Protein AF-J9GAF6-F1 (afdb_monomer_lite)

Organism: NCBI:txid749906

Sequence (124 aa):
MKTTLFTLLCAGCFSLTAFANQSKAATQTDRPAKIWRYRVALADKKNCGYTVKHPEAFLSTASIQRRRRLGLKVDQHDLPLTPSYLQQLREVGMKICYQSKWNNTVVVETADTTQMRKVRRFPS

pLDDT: mean 84.49, std 19.15, range [39.09, 98.31]

Radius of gyration: 36.79 Å; chains: 1; bounding box: 116×30×80 Å

Foldseek 3Di:
DDDDDDDDDDDDDPDPPPPPPPPPPPPPPCDPQDKDKDKAADQFQPQLVDDLVCVVVQDPPVRVVVCVVVVHGRDRLSGAARVVLVVVCVVLVWDWDDQDSNRNITMTMDSDPVSVVVVVPHND

Secondary structure (DSSP, 8-state):
------------------------------PPPP-EEEEEEPS--TTSS--TT-GGGTS-HHHHHHHHHTTPPP-GGGSPPPHHHHHHHHHTTPEEEEEETTTTEEEEEES-GGGHHHHTTS--

Structure (mmCIF, N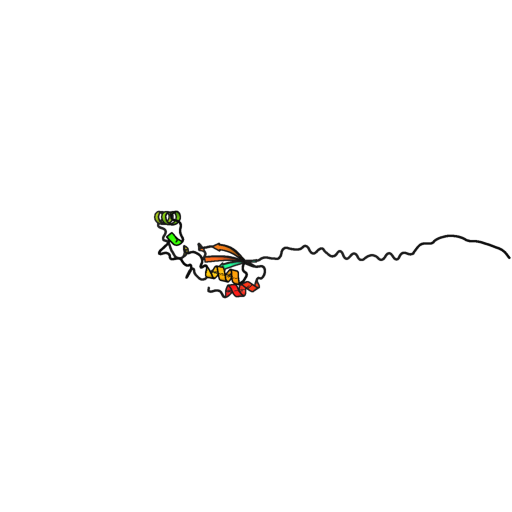/CA/C/O backbone):
data_AF-J9GAF6-F1
#
_entry.id   AF-J9GAF6-F1
#
loop_
_atom_site.group_PDB
_atom_site.id
_atom_site.type_symbol
_atom_site.label_atom_id
_atom_site.label_alt_id
_atom_site.label_comp_id
_atom_site.label_asym_id
_atom_site.label_entity_id
_atom_site.label_seq_id
_atom_site.pdbx_PDB_ins_code
_atom_site.Cartn_x
_atom_site.Cartn_y
_atom_site.Cartn_z
_atom_site.occupancy
_atom_site.B_iso_or_equiv
_atom_site.auth_seq_id
_atom_site.auth_comp_id
_atom_site.auth_asym_id
_atom_site.auth_atom_id
_atom_site.pdbx_PDB_model_num
ATOM 1 N N . MET A 1 1 ? 94.913 11.255 -61.822 1.00 39.09 1 MET A N 1
ATOM 2 C CA . MET A 1 1 ? 95.573 12.312 -61.025 1.00 39.09 1 MET A CA 1
ATOM 3 C C . MET A 1 1 ? 94.505 13.266 -60.520 1.00 39.09 1 MET A C 1
ATOM 5 O O . MET A 1 1 ? 93.809 13.775 -61.380 1.00 39.09 1 MET A O 1
ATOM 9 N N . LYS A 1 2 ? 94.466 13.517 -59.194 1.00 39.31 2 LYS A N 1
ATOM 10 C CA . LYS A 1 2 ? 93.956 14.743 -58.526 1.00 39.31 2 LYS A CA 1
ATOM 11 C C . LYS A 1 2 ? 92.438 15.028 -58.676 1.00 39.31 2 LYS A C 1
ATOM 13 O O . LYS A 1 2 ? 91.928 14.978 -59.776 1.00 39.31 2 LYS A O 1
ATOM 18 N N . THR A 1 3 ? 91.619 15.396 -57.692 1.00 43.97 3 THR A N 1
ATOM 19 C CA . THR A 1 3 ? 91.673 15.614 -56.231 1.00 43.97 3 THR A CA 1
ATOM 20 C C . THR A 1 3 ? 90.250 16.066 -55.839 1.00 43.97 3 THR A C 1
ATOM 22 O O . THR A 1 3 ? 89.632 16.764 -56.634 1.00 43.97 3 THR A O 1
ATOM 25 N N . THR A 1 4 ? 89.775 15.671 -54.649 1.00 49.16 4 THR A N 1
ATOM 26 C CA . THR A 1 4 ? 88.841 16.381 -53.732 1.00 49.16 4 THR A CA 1
ATOM 27 C C . THR A 1 4 ? 87.652 17.187 -54.289 1.00 49.16 4 THR A C 1
ATOM 29 O O . THR A 1 4 ? 87.850 18.164 -54.994 1.00 49.16 4 THR A O 1
ATOM 32 N N . LEU A 1 5 ? 86.445 16.965 -53.747 1.00 47.91 5 LEU A N 1
ATOM 33 C CA . LEU A 1 5 ? 85.932 17.807 -52.649 1.00 47.91 5 LEU A CA 1
ATOM 34 C C . LEU A 1 5 ? 84.670 17.189 -52.020 1.00 47.91 5 LEU A C 1
ATOM 36 O O . LEU A 1 5 ? 83.691 16.898 -52.698 1.00 47.91 5 LEU A O 1
ATOM 40 N N . PHE A 1 6 ? 84.730 16.974 -50.709 1.00 50.44 6 PHE A N 1
ATOM 41 C CA . PHE A 1 6 ? 83.608 16.602 -49.854 1.00 50.44 6 PHE A CA 1
ATOM 42 C C . PHE A 1 6 ? 82.852 17.890 -49.500 1.00 50.44 6 PHE A C 1
ATOM 44 O O . PHE A 1 6 ? 83.466 18.812 -48.961 1.00 50.44 6 PHE A O 1
ATOM 51 N N . THR A 1 7 ? 81.541 17.942 -49.735 1.00 52.53 7 THR A N 1
ATOM 52 C CA . THR A 1 7 ? 80.678 18.977 -49.149 1.00 52.53 7 THR A CA 1
ATOM 53 C C . THR A 1 7 ? 79.476 18.318 -48.484 1.00 52.53 7 THR A C 1
ATOM 55 O O . THR A 1 7 ? 78.632 17.703 -49.129 1.00 52.53 7 THR A O 1
ATOM 58 N N . LEU A 1 8 ? 79.480 18.427 -47.156 1.00 53.34 8 LEU A N 1
ATOM 59 C CA . LEU A 1 8 ? 78.397 18.173 -46.210 1.00 53.34 8 LEU A CA 1
ATOM 60 C C . LEU A 1 8 ? 77.130 18.994 -46.516 1.00 53.34 8 LEU A C 1
ATOM 62 O O . LEU A 1 8 ? 77.267 20.139 -46.933 1.00 53.34 8 LEU A O 1
ATOM 66 N N . LEU A 1 9 ? 75.968 18.424 -46.142 1.00 46.41 9 LEU A N 1
ATOM 67 C CA . LEU A 1 9 ? 74.609 18.972 -45.867 1.00 46.41 9 LEU A CA 1
ATOM 68 C C . LEU A 1 9 ? 73.565 18.246 -46.736 1.00 46.41 9 LEU A C 1
ATOM 70 O O . LEU A 1 9 ?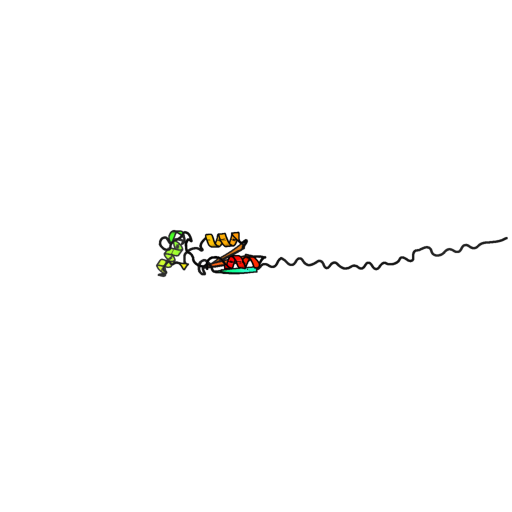 73.724 18.179 -47.942 1.00 46.41 9 LEU A O 1
ATOM 74 N N . CYS A 1 10 ? 72.459 17.677 -46.264 1.00 44.72 10 CYS A N 1
ATOM 75 C CA . CYS A 1 10 ? 71.825 17.616 -44.956 1.00 44.72 10 CYS A CA 1
ATOM 76 C C . CYS A 1 10 ? 71.297 16.187 -44.783 1.00 44.72 10 CYS A C 1
ATOM 78 O O . CYS A 1 10 ? 70.527 15.694 -45.607 1.00 44.72 10 CYS A O 1
ATOM 80 N N . ALA A 1 11 ? 71.693 15.535 -43.694 1.00 49.00 11 ALA A N 1
ATOM 81 C CA . ALA A 1 11 ? 70.941 14.417 -43.157 1.00 49.00 11 ALA A CA 1
ATOM 82 C C . ALA A 1 11 ? 69.626 14.950 -42.579 1.00 49.00 11 ALA A C 1
ATOM 84 O O . ALA A 1 11 ? 69.618 16.003 -41.943 1.00 49.00 11 ALA A O 1
ATOM 85 N N . GLY A 1 12 ? 68.544 14.197 -42.743 1.00 46.19 12 GLY A N 1
ATOM 86 C CA . GLY A 1 12 ? 67.377 14.362 -41.886 1.00 46.19 12 GLY A CA 1
ATOM 87 C C . GLY A 1 12 ? 66.058 14.381 -42.632 1.00 46.19 12 GLY A C 1
ATOM 88 O O . GLY A 1 12 ? 65.482 15.436 -42.846 1.00 46.19 12 GLY A O 1
ATOM 89 N N . CYS A 1 13 ? 65.581 13.182 -42.958 1.00 48.12 13 CYS A N 1
ATOM 90 C CA . CYS A 1 13 ? 64.200 12.781 -42.713 1.00 48.12 13 CYS A CA 1
ATOM 91 C C . CYS A 1 13 ? 63.129 13.780 -43.183 1.00 48.12 13 CYS A C 1
ATOM 93 O O . CYS A 1 13 ? 62.649 14.611 -42.413 1.00 48.12 13 CYS A O 1
ATOM 95 N N . PHE A 1 14 ? 62.662 13.613 -44.423 1.00 47.94 14 PHE A N 1
ATOM 96 C CA . PHE A 1 14 ? 61.308 14.019 -44.800 1.00 47.94 14 PHE A CA 1
ATOM 97 C C . PHE A 1 14 ? 60.331 13.152 -43.988 1.00 47.94 14 PHE A C 1
ATOM 99 O O . PHE A 1 14 ? 59.860 12.106 -44.431 1.00 47.94 14 PHE A O 1
ATOM 106 N N . SER A 1 15 ? 60.121 13.526 -42.729 1.00 50.69 15 SER A N 1
ATOM 107 C CA . SER A 1 15 ? 59.156 12.884 -41.854 1.00 50.69 15 SER A CA 1
ATOM 108 C C . SER A 1 15 ? 57.783 13.154 -42.450 1.00 50.69 15 SER A C 1
ATOM 110 O O . SER A 1 15 ? 57.301 14.285 -42.395 1.00 50.69 15 SER A O 1
ATOM 112 N N . LEU A 1 16 ? 57.164 12.125 -43.037 1.00 51.31 16 LEU A N 1
ATOM 113 C CA . LEU A 1 16 ? 55.721 12.088 -43.237 1.00 51.31 16 LEU A CA 1
ATOM 114 C C . LEU A 1 16 ? 55.088 12.423 -41.884 1.00 51.31 16 LEU A C 1
ATOM 116 O O . LEU A 1 16 ? 55.031 11.580 -40.988 1.00 51.31 16 LEU A O 1
ATOM 120 N N . THR A 1 17 ? 54.626 13.655 -41.708 1.00 55.56 17 THR A N 1
ATOM 121 C CA . THR A 1 17 ? 53.724 13.978 -40.615 1.00 55.56 17 THR A CA 1
ATOM 122 C C . THR A 1 17 ? 52.391 13.346 -40.978 1.00 55.56 17 THR A C 1
ATOM 124 O O . THR A 1 17 ? 51.539 13.929 -41.643 1.00 55.56 17 THR A O 1
ATOM 127 N N . ALA A 1 18 ? 52.229 12.085 -40.579 1.00 56.31 18 ALA A N 1
ATOM 128 C CA . ALA A 1 18 ? 50.921 11.476 -40.481 1.00 56.31 18 ALA A CA 1
ATOM 129 C C . ALA A 1 18 ? 50.089 12.379 -39.563 1.00 56.31 18 ALA A C 1
ATOM 131 O O . ALA A 1 18 ? 50.334 12.448 -38.357 1.00 56.31 18 ALA A O 1
ATOM 132 N N . PHE A 1 19 ? 49.133 13.114 -40.133 1.00 58.09 19 PHE A N 1
ATOM 133 C CA . PHE A 1 19 ? 48.081 13.735 -39.346 1.00 58.09 19 PHE A CA 1
ATOM 134 C C . PHE A 1 19 ? 47.332 12.595 -38.664 1.00 58.09 19 PHE A C 1
ATOM 136 O O . PHE A 1 19 ? 46.532 11.896 -39.284 1.00 58.09 19 PHE A O 1
ATOM 143 N N . ALA A 1 20 ? 47.648 12.362 -37.390 1.00 58.06 20 ALA A N 1
ATOM 144 C CA . ALA A 1 20 ? 46.867 11.490 -36.541 1.00 58.06 20 ALA A CA 1
ATOM 145 C C . ALA A 1 20 ? 45.441 12.042 -36.547 1.00 58.06 20 ALA A C 1
ATOM 147 O O . ALA A 1 20 ? 45.174 13.110 -35.993 1.00 58.06 20 ALA A O 1
ATOM 148 N N . ASN A 1 21 ? 44.536 11.335 -37.222 1.00 61.94 21 ASN A N 1
ATOM 149 C CA . ASN A 1 21 ? 43.117 11.617 -37.156 1.00 61.94 21 ASN A CA 1
ATOM 150 C C . ASN A 1 21 ? 42.676 11.297 -35.725 1.00 61.94 21 ASN A C 1
ATOM 152 O O . ASN A 1 21 ? 42.323 10.164 -35.403 1.00 61.94 21 ASN A O 1
ATOM 156 N N . GLN A 1 22 ? 42.776 12.282 -34.833 1.00 57.34 22 GLN A N 1
ATOM 157 C CA . GLN A 1 22 ? 42.144 12.221 -33.528 1.00 57.34 22 GLN A CA 1
ATOM 158 C C . GLN A 1 22 ? 40.641 12.338 -33.760 1.00 57.34 22 GLN A C 1
ATOM 160 O O . GLN A 1 22 ? 40.041 13.401 -33.594 1.00 57.34 22 GLN A O 1
ATOM 165 N N . SER A 1 23 ? 40.007 11.220 -34.110 1.00 54.91 23 SER A N 1
ATOM 166 C CA . SER A 1 23 ? 38.610 11.029 -33.767 1.00 54.91 23 SER A CA 1
ATOM 167 C C . SER A 1 23 ? 38.550 11.099 -32.245 1.00 54.91 23 SER A C 1
ATOM 169 O O . SER A 1 23 ? 38.841 10.118 -31.559 1.00 54.91 23 SER A O 1
ATOM 171 N N . LYS A 1 24 ? 38.242 12.283 -31.704 1.00 47.97 24 LYS A N 1
ATOM 172 C CA . LYS A 1 24 ? 37.767 12.411 -30.329 1.00 47.97 24 LYS A CA 1
ATOM 173 C C . LYS A 1 24 ? 36.586 11.456 -30.231 1.00 47.97 24 LYS A C 1
ATOM 175 O O . LYS A 1 24 ? 35.511 11.761 -30.742 1.00 47.97 24 LYS A O 1
ATOM 180 N N . ALA A 1 25 ? 36.806 10.287 -29.635 1.00 56.19 25 ALA A N 1
ATOM 181 C CA . ALA A 1 25 ? 35.719 9.459 -29.162 1.00 56.19 25 ALA A CA 1
ATOM 182 C C . ALA A 1 25 ? 34.914 10.379 -28.249 1.00 56.19 25 ALA A C 1
ATOM 184 O O . ALA A 1 25 ? 35.413 10.826 -27.215 1.00 56.19 25 ALA A O 1
ATOM 185 N N . ALA A 1 26 ? 33.730 10.779 -28.706 1.00 56.50 26 ALA A N 1
ATOM 186 C CA . ALA A 1 26 ? 32.808 11.517 -27.877 1.00 56.50 26 ALA A CA 1
ATOM 187 C C . ALA A 1 26 ? 32.591 10.642 -26.648 1.00 56.50 26 ALA A C 1
ATOM 189 O O . ALA A 1 26 ? 32.046 9.545 -26.767 1.00 56.50 26 ALA A O 1
ATOM 190 N N . THR A 1 27 ? 33.086 11.078 -25.491 1.00 53.28 27 THR A N 1
ATOM 191 C CA . THR A 1 27 ? 32.761 10.450 -24.219 1.00 53.28 27 THR A CA 1
ATOM 192 C C . THR A 1 27 ? 31.254 10.571 -24.094 1.00 53.28 27 THR A C 1
ATOM 194 O O . THR A 1 27 ? 30.727 11.644 -23.797 1.00 53.28 27 THR A O 1
ATOM 197 N N . GLN A 1 28 ? 30.554 9.502 -24.466 1.00 64.12 28 GLN A N 1
ATOM 198 C CA . GLN A 1 28 ? 29.114 9.417 -24.379 1.00 64.12 28 GLN A CA 1
ATOM 199 C C . GLN A 1 28 ? 28.783 9.633 -22.910 1.00 64.12 28 GLN A C 1
ATOM 201 O O . GLN A 1 28 ? 29.129 8.820 -22.059 1.00 64.12 28 GLN A O 1
ATOM 206 N N . THR A 1 29 ? 28.220 10.798 -22.605 1.00 58.00 29 THR A N 1
ATOM 207 C CA . THR A 1 29 ? 27.798 11.127 -21.253 1.00 58.00 29 THR A CA 1
ATOM 208 C C . THR A 1 29 ? 26.780 10.074 -20.838 1.00 58.00 29 THR A C 1
ATOM 210 O O . THR A 1 29 ? 25.751 9.911 -21.497 1.00 58.00 29 THR A O 1
ATOM 213 N N . ASP A 1 30 ? 27.113 9.313 -19.795 1.00 73.44 30 ASP A N 1
ATOM 214 C CA . ASP A 1 30 ? 26.268 8.261 -19.239 1.00 73.44 30 ASP A CA 1
ATOM 215 C C . ASP A 1 30 ? 25.022 8.921 -18.641 1.00 73.44 30 ASP A C 1
ATOM 217 O O . ASP A 1 30 ? 24.996 9.379 -17.497 1.00 73.44 30 ASP A O 1
ATOM 221 N N . ARG A 1 31 ? 24.004 9.124 -19.482 1.00 76.94 31 ARG A N 1
ATOM 222 C CA . ARG A 1 31 ? 22.717 9.637 -19.026 1.00 76.94 31 ARG A CA 1
ATOM 223 C C . ARG A 1 31 ? 22.129 8.560 -18.122 1.00 76.94 31 ARG A C 1
ATOM 225 O O . ARG A 1 31 ? 22.014 7.422 -18.578 1.00 76.94 31 ARG A O 1
ATOM 232 N N . PRO A 1 32 ? 21.700 8.898 -16.894 1.00 80.69 32 PRO A N 1
ATOM 233 C CA . PRO A 1 32 ? 21.105 7.908 -16.015 1.00 80.69 32 PRO A CA 1
ATOM 234 C C . PRO A 1 32 ? 19.933 7.235 -16.728 1.00 80.69 32 PRO A C 1
ATOM 236 O O . PRO A 1 32 ? 19.139 7.900 -17.408 1.00 80.69 32 PRO A O 1
ATOM 239 N N . ALA A 1 33 ? 19.847 5.911 -16.590 1.00 85.88 33 ALA A N 1
ATOM 240 C CA . ALA A 1 33 ? 18.804 5.121 -17.226 1.00 85.88 33 ALA A CA 1
ATOM 241 C C . ALA A 1 33 ? 17.422 5.722 -16.927 1.00 85.88 33 ALA A C 1
ATOM 243 O O . ALA A 1 33 ? 17.109 6.080 -15.789 1.00 85.88 33 ALA A O 1
ATOM 244 N N . LYS A 1 34 ? 16.588 5.857 -17.963 1.00 93.38 34 LYS A N 1
ATOM 245 C CA . LYS A 1 34 ? 15.255 6.439 -17.813 1.00 93.38 34 LYS A CA 1
ATOM 246 C C . LYS A 1 34 ? 14.380 5.525 -16.958 1.00 93.38 34 LYS A C 1
ATOM 248 O O . LYS A 1 34 ? 14.214 4.349 -17.267 1.00 93.38 34 LYS A O 1
ATOM 253 N N . ILE A 1 35 ? 13.764 6.102 -15.933 1.00 96.19 35 ILE A N 1
ATOM 254 C CA . ILE A 1 35 ? 12.858 5.412 -15.017 1.00 96.19 35 ILE A CA 1
ATOM 255 C C . ILE A 1 35 ? 11.449 5.992 -15.149 1.00 96.19 35 ILE A C 1
ATOM 257 O O . ILE A 1 35 ? 11.268 7.207 -15.246 1.00 96.19 35 ILE A O 1
ATOM 261 N N . TRP A 1 36 ? 10.445 5.119 -15.138 1.00 97.44 36 TRP A N 1
ATOM 262 C CA . TRP A 1 36 ? 9.036 5.477 -15.268 1.00 97.44 36 TRP A CA 1
ATOM 263 C C . TRP A 1 36 ? 8.284 5.192 -13.979 1.00 97.44 36 TRP A C 1
ATOM 265 O O . TRP A 1 36 ? 8.559 4.199 -13.307 1.00 97.44 36 TRP A O 1
ATOM 275 N N . ARG A 1 37 ? 7.295 6.034 -13.665 1.00 97.69 37 ARG A N 1
ATOM 276 C CA . ARG A 1 37 ? 6.371 5.816 -12.551 1.00 97.69 37 ARG A CA 1
ATOM 277 C C . ARG A 1 37 ? 4.935 5.768 -13.035 1.00 97.69 37 ARG A C 1
ATOM 279 O O . ARG A 1 37 ? 4.519 6.606 -13.830 1.00 97.69 37 ARG A O 1
ATOM 286 N N . TYR A 1 38 ? 4.177 4.818 -12.504 1.00 97.19 38 TYR A N 1
ATOM 287 C CA . TYR A 1 38 ? 2.773 4.610 -12.835 1.00 97.19 38 TYR A CA 1
ATOM 288 C C . TYR A 1 38 ? 1.944 4.552 -11.564 1.00 97.19 38 TYR A C 1
ATOM 290 O O . TYR A 1 38 ? 2.336 3.905 -10.596 1.00 97.19 38 TYR A O 1
ATOM 298 N N . ARG A 1 39 ? 0.772 5.190 -11.579 1.00 97.00 39 ARG A N 1
ATOM 299 C CA . ARG A 1 39 ? -0.264 4.941 -10.577 1.00 97.00 39 ARG A CA 1
ATOM 300 C C . ARG A 1 39 ? -1.118 3.770 -11.052 1.00 97.00 39 ARG A C 1
ATOM 302 O O . ARG A 1 39 ? -1.749 3.853 -12.099 1.00 97.00 39 ARG A O 1
ATOM 309 N N . VAL A 1 40 ? -1.141 2.707 -10.264 1.00 96.06 40 VAL A N 1
ATOM 310 C CA . VAL A 1 40 ? -1.960 1.513 -10.466 1.00 96.06 40 VAL A CA 1
ATOM 311 C C . VAL A 1 40 ? -3.155 1.604 -9.524 1.00 96.06 40 VAL A C 1
ATOM 313 O O . VAL A 1 40 ? -2.969 1.754 -8.316 1.00 96.06 40 VAL A O 1
ATOM 316 N N . ALA A 1 41 ? -4.366 1.557 -10.074 1.00 95.44 41 ALA A N 1
ATOM 317 C CA . ALA A 1 41 ? -5.584 1.364 -9.295 1.00 95.44 41 ALA A CA 1
ATOM 318 C C . ALA A 1 41 ? -5.772 -0.130 -9.024 1.00 95.44 41 ALA A C 1
ATOM 320 O O . ALA A 1 41 ? -5.533 -0.947 -9.910 1.00 95.44 41 ALA A O 1
ATOM 321 N N . LEU A 1 42 ? -6.147 -0.471 -7.795 1.00 94.69 42 LEU A N 1
ATOM 322 C CA . LEU A 1 42 ? -6.459 -1.841 -7.400 1.00 94.69 42 LEU A CA 1
ATOM 323 C C . LEU A 1 42 ? -7.973 -2.054 -7.488 1.00 94.69 42 LEU A C 1
ATOM 325 O O . LEU A 1 42 ? -8.730 -1.120 -7.212 1.00 94.69 42 LEU A O 1
ATOM 329 N N . ALA A 1 43 ? -8.400 -3.274 -7.817 1.00 93.75 43 ALA A N 1
ATOM 330 C CA . ALA A 1 43 ? -9.817 -3.606 -7.984 1.00 93.75 43 ALA A CA 1
ATOM 331 C C . ALA A 1 43 ? -10.663 -3.310 -6.749 1.00 93.75 43 ALA A C 1
ATOM 333 O O . ALA A 1 43 ? -11.710 -2.670 -6.796 1.00 93.75 43 ALA A O 1
ATOM 334 N N . ASP A 1 44 ? -10.195 -3.803 -5.607 1.00 94.31 44 ASP A N 1
ATOM 335 C CA . ASP A 1 44 ? -10.935 -3.775 -4.362 1.00 94.31 44 ASP A CA 1
ATOM 336 C C . ASP A 1 44 ? -9.978 -3.840 -3.167 1.00 94.31 44 ASP A C 1
ATOM 338 O O . ASP A 1 44 ? -8.754 -3.775 -3.310 1.00 94.31 44 ASP A O 1
ATOM 342 N N . LYS A 1 45 ? -10.568 -3.929 -1.976 1.00 93.88 45 LYS A N 1
ATOM 343 C CA . LYS A 1 45 ? -9.878 -4.205 -0.711 1.00 93.88 45 LYS A CA 1
ATOM 344 C C . LYS A 1 45 ? -10.361 -5.507 -0.073 1.00 93.88 45 LYS A C 1
ATOM 346 O O . LYS A 1 45 ? -10.305 -5.677 1.148 1.00 93.88 45 LYS A O 1
ATOM 351 N N . LYS A 1 46 ? -10.902 -6.420 -0.883 1.00 92.81 46 LYS A N 1
ATOM 352 C CA . LYS A 1 46 ? -11.342 -7.732 -0.409 1.00 92.81 46 LYS A CA 1
ATOM 353 C C . LYS A 1 46 ? -10.118 -8.541 -0.011 1.00 92.81 46 LYS A C 1
ATOM 355 O O . LYS A 1 46 ? -9.025 -8.351 -0.544 1.00 92.81 46 LYS A O 1
ATOM 360 N N . ASN A 1 47 ? -10.303 -9.439 0.953 1.00 93.88 47 ASN A N 1
ATOM 361 C CA . ASN A 1 47 ? -9.238 -10.300 1.471 1.00 93.88 47 ASN A CA 1
ATOM 362 C C . ASN A 1 47 ? -8.002 -9.525 1.974 1.00 93.88 47 ASN A C 1
ATOM 364 O O . ASN A 1 47 ? -6.898 -10.060 1.987 1.00 93.88 47 ASN A O 1
ATOM 368 N N . CYS A 1 48 ? -8.167 -8.271 2.420 1.00 95.38 48 CYS A N 1
ATOM 369 C CA . CYS A 1 48 ? -7.075 -7.483 3.004 1.00 95.38 48 CYS A CA 1
ATOM 370 C C . CYS A 1 48 ? -6.662 -7.945 4.414 1.00 95.38 48 CYS A C 1
ATOM 372 O O . CYS A 1 48 ? -5.730 -7.385 4.982 1.00 95.38 48 CYS A O 1
ATOM 374 N N . GLY A 1 49 ? -7.345 -8.949 4.976 1.00 97.00 49 GLY A N 1
ATOM 375 C CA . GLY A 1 49 ? -7.101 -9.485 6.320 1.00 97.00 49 GLY A CA 1
ATOM 376 C C . GLY A 1 49 ? -7.821 -8.733 7.444 1.00 97.00 49 GLY A C 1
ATOM 377 O O . GLY A 1 49 ? -7.735 -9.143 8.596 1.00 97.00 49 GLY A O 1
ATOM 378 N N . TYR A 1 50 ? -8.561 -7.669 7.121 1.00 97.50 50 TYR A N 1
ATOM 379 C CA . TYR A 1 50 ? -9.259 -6.825 8.091 1.00 97.50 50 TYR A CA 1
ATOM 380 C C . TYR A 1 50 ? -10.744 -6.688 7.761 1.00 97.50 50 TYR A C 1
ATOM 382 O O . TYR A 1 50 ? -11.184 -6.920 6.635 1.00 97.50 50 TYR A O 1
ATOM 390 N N . THR A 1 51 ? -11.527 -6.275 8.756 1.00 97.06 51 THR A N 1
ATOM 391 C CA . THR A 1 51 ? -12.967 -6.052 8.618 1.00 97.06 51 THR A CA 1
ATOM 392 C C . THR A 1 51 ? -13.399 -4.818 9.386 1.00 97.06 51 THR A C 1
ATOM 394 O O . THR A 1 51 ? -12.960 -4.591 10.508 1.00 97.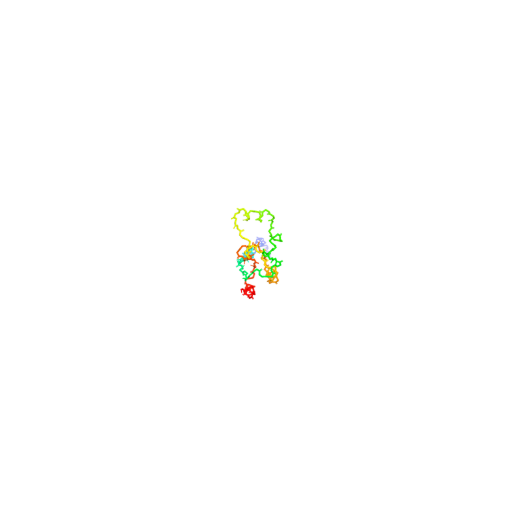06 51 THR A O 1
ATOM 397 N N . VAL A 1 52 ? -14.336 -4.055 8.823 1.00 97.06 52 VAL A N 1
ATOM 398 C CA . VAL A 1 52 ? -14.916 -2.860 9.459 1.00 97.06 52 VAL A CA 1
ATOM 399 C C . VAL A 1 52 ? -15.632 -3.153 10.781 1.00 97.06 52 VAL A C 1
ATOM 401 O O . VAL A 1 52 ? -15.882 -2.227 11.546 1.00 97.06 52 VAL A O 1
ATOM 404 N N . LYS A 1 53 ? -15.950 -4.427 11.061 1.00 97.19 53 LYS A N 1
ATOM 405 C CA . LYS A 1 53 ? -16.506 -4.877 12.349 1.00 97.19 53 LYS A CA 1
ATOM 406 C C . LYS A 1 53 ? -15.479 -4.845 13.488 1.00 97.19 53 LYS A C 1
ATOM 408 O O . LYS A 1 53 ? -15.883 -4.726 14.637 1.00 97.19 53 LYS A O 1
ATOM 413 N N . HIS A 1 54 ? -14.190 -4.917 13.153 1.00 97.50 54 HIS A N 1
ATOM 414 C CA . HIS A 1 54 ? -13.060 -4.896 14.085 1.00 97.50 54 HIS A CA 1
ATOM 415 C C . HIS A 1 54 ? -12.094 -3.755 13.722 1.00 97.50 54 HIS A C 1
ATOM 417 O O . HIS A 1 54 ? -10.960 -4.002 13.297 1.00 97.50 54 HIS A O 1
ATOM 423 N N . PRO A 1 55 ? -12.545 -2.485 13.802 1.00 97.38 55 PRO A N 1
ATOM 424 C CA . PRO A 1 55 ? -11.748 -1.323 13.416 1.00 97.38 55 PRO A CA 1
ATOM 425 C C . PRO A 1 55 ? -10.440 -1.195 14.200 1.00 97.38 55 PRO A C 1
ATOM 427 O O . PRO A 1 55 ? -9.452 -0.717 13.656 1.00 97.38 55 PRO A O 1
ATOM 430 N N . GLU A 1 56 ? -10.408 -1.643 15.451 1.00 97.81 56 GLU A N 1
ATOM 431 C CA . GLU A 1 56 ? -9.233 -1.663 16.325 1.00 97.81 56 GLU A CA 1
ATOM 432 C C . GLU A 1 56 ? -8.052 -2.461 15.758 1.00 97.81 56 GLU A C 1
ATOM 434 O O . GLU A 1 56 ? -6.908 -2.180 16.101 1.00 97.81 56 GLU A O 1
ATOM 439 N N . ALA A 1 57 ? -8.302 -3.402 14.842 1.00 97.69 57 ALA A N 1
ATOM 440 C CA . ALA A 1 57 ? -7.244 -4.173 14.199 1.00 97.69 57 ALA A CA 1
ATOM 441 C C . ALA A 1 57 ? -6.432 -3.352 13.175 1.00 97.69 57 ALA A C 1
ATOM 443 O O . ALA A 1 57 ? -5.313 -3.733 12.837 1.00 97.69 57 ALA A O 1
ATOM 444 N N . PHE A 1 58 ? -6.973 -2.237 12.663 1.00 97.06 58 PHE A N 1
ATOM 445 C CA . PHE A 1 58 ? -6.319 -1.420 11.625 1.00 97.06 58 PHE A CA 1
ATOM 446 C C . PHE A 1 58 ? -6.443 0.102 11.819 1.00 97.06 58 PHE A C 1
ATOM 448 O O . PHE A 1 58 ? -5.895 0.878 11.029 1.00 97.06 58 PHE A O 1
ATOM 455 N N . LEU A 1 59 ? -7.143 0.560 12.856 1.00 97.19 59 LEU A N 1
ATOM 456 C CA . LEU A 1 59 ? -7.229 1.956 13.270 1.00 97.19 59 LEU A CA 1
ATOM 457 C C . LEU A 1 59 ? -6.703 2.104 14.694 1.00 97.19 59 LEU A C 1
ATOM 459 O O . LEU A 1 59 ? -7.053 1.343 15.589 1.00 97.19 59 LEU A O 1
ATOM 463 N N . SER A 1 60 ? -5.924 3.161 14.923 1.00 97.62 60 SER A N 1
ATOM 464 C CA . SER A 1 60 ? -5.513 3.528 16.275 1.00 97.62 60 SER A CA 1
ATOM 465 C C . SER A 1 60 ? -6.706 3.979 17.121 1.00 97.62 60 SER A C 1
ATOM 467 O O . SER A 1 60 ? -7.666 4.566 16.609 1.00 97.62 60 SER A O 1
ATOM 469 N N . THR A 1 61 ? -6.601 3.814 18.440 1.00 97.81 61 THR A N 1
ATOM 470 C CA . THR A 1 61 ? -7.598 4.293 19.411 1.00 97.81 61 THR A CA 1
ATOM 471 C C . THR A 1 61 ? -7.938 5.771 19.202 1.00 97.81 61 THR A C 1
ATOM 473 O O . THR A 1 61 ? -9.112 6.136 19.136 1.00 97.81 61 THR A O 1
ATOM 476 N N . ALA A 1 62 ? -6.923 6.617 18.986 1.00 98.25 62 ALA A N 1
ATOM 477 C CA . ALA A 1 62 ? -7.105 8.039 18.695 1.00 98.25 62 ALA A CA 1
ATOM 478 C C . ALA A 1 62 ? -7.929 8.285 17.412 1.00 98.25 62 ALA A C 1
ATOM 480 O O . ALA A 1 62 ? -8.760 9.194 17.365 1.00 98.25 62 ALA A O 1
ATOM 481 N N . SER A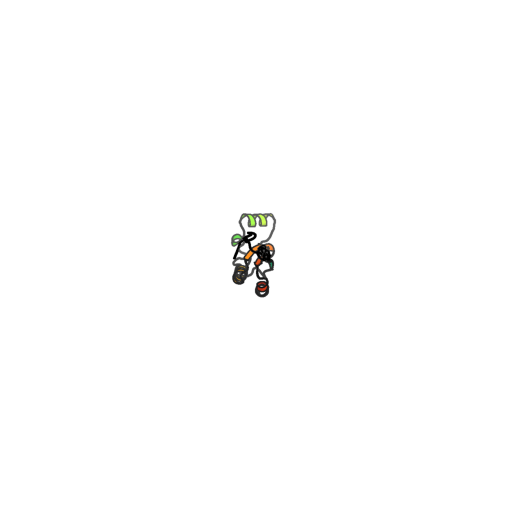 1 63 ? -7.750 7.459 16.372 1.00 97.00 63 SER A N 1
ATOM 482 C CA . SER A 1 63 ? -8.523 7.557 15.125 1.00 97.00 63 SER A CA 1
ATOM 483 C C . SER A 1 63 ? -9.990 7.192 15.331 1.00 97.00 63 SER A C 1
ATOM 485 O O . SER A 1 63 ? -10.868 7.889 14.820 1.00 97.00 63 SER A O 1
ATOM 487 N N . ILE A 1 64 ? -10.258 6.135 16.100 1.00 97.75 64 ILE A N 1
ATOM 488 C CA . ILE A 1 64 ? -11.617 5.692 16.433 1.00 97.75 64 ILE A CA 1
ATOM 489 C C . ILE A 1 64 ? -12.333 6.756 17.275 1.00 97.75 64 ILE A C 1
ATOM 491 O O . ILE A 1 64 ? -13.459 7.139 16.959 1.00 97.75 64 ILE A O 1
ATOM 495 N N . GLN A 1 65 ? -11.677 7.291 18.306 1.00 98.00 65 GLN A N 1
ATOM 496 C CA . GLN A 1 65 ? -12.243 8.344 19.156 1.00 98.00 65 GLN A CA 1
ATOM 497 C C . GLN A 1 65 ? -12.546 9.622 18.367 1.00 98.00 65 GLN A C 1
ATOM 499 O O . GLN A 1 65 ? -13.644 10.170 18.474 1.00 98.00 65 GLN A O 1
ATOM 504 N N . ARG A 1 66 ? -11.609 10.070 17.519 1.00 98.31 66 ARG A N 1
ATOM 505 C CA . ARG A 1 66 ? -11.818 11.231 16.644 1.00 98.31 66 ARG A CA 1
ATOM 506 C C . ARG A 1 66 ? -13.043 11.046 15.752 1.00 98.31 66 ARG A C 1
ATOM 508 O O . ARG A 1 66 ? -13.835 11.972 15.623 1.00 98.31 66 ARG A O 1
ATOM 515 N N . ARG A 1 67 ? -13.218 9.861 15.165 1.00 97.38 67 ARG A N 1
ATOM 516 C CA . ARG A 1 67 ? -14.387 9.538 14.335 1.00 97.38 67 ARG A CA 1
ATOM 517 C C . ARG A 1 67 ? -15.691 9.592 15.110 1.00 97.38 67 ARG A C 1
ATOM 519 O O . ARG A 1 67 ? -16.619 10.236 14.642 1.00 97.38 67 ARG A O 1
ATOM 526 N N . ARG A 1 68 ? -15.736 8.992 16.305 1.00 96.94 68 ARG A N 1
ATOM 527 C CA . ARG A 1 68 ? -16.910 9.050 17.192 1.00 96.94 68 ARG A CA 1
ATOM 528 C C . ARG A 1 68 ? -17.302 10.494 17.500 1.00 96.94 68 ARG A C 1
ATOM 530 O O . ARG A 1 68 ? -18.463 10.844 17.339 1.00 96.94 68 ARG A O 1
ATOM 537 N N . ARG A 1 69 ? -16.328 11.344 17.851 1.00 98.19 69 ARG A N 1
ATOM 538 C CA . ARG A 1 69 ? -16.555 12.776 18.117 1.00 98.19 69 ARG A CA 1
ATOM 539 C C . ARG A 1 69 ? -17.107 13.531 16.905 1.00 98.19 69 ARG A C 1
ATOM 541 O O . ARG A 1 69 ? -17.891 14.451 17.076 1.00 98.19 69 ARG A O 1
ATOM 548 N N . LEU A 1 70 ? -16.680 13.159 15.699 1.00 98.06 70 LEU A N 1
ATOM 549 C CA . LEU A 1 70 ? -17.082 13.804 14.445 1.00 98.06 70 LEU A CA 1
ATOM 550 C C . LEU A 1 70 ? -18.286 13.129 13.763 1.00 98.06 70 LEU A C 1
ATOM 552 O O . LEU A 1 70 ? -18.641 13.518 12.656 1.00 98.06 70 LEU A O 1
ATOM 556 N N . GLY A 1 71 ? -18.881 12.091 14.362 1.00 97.50 71 GLY A N 1
ATOM 557 C CA . GLY A 1 71 ? -19.972 11.332 13.739 1.00 97.50 71 GLY A CA 1
ATOM 558 C C . GLY A 1 71 ? -19.577 10.571 12.463 1.00 97.50 71 GLY A C 1
ATOM 559 O O . GLY A 1 71 ? -20.440 10.223 11.660 1.00 97.50 71 GLY A O 1
ATOM 560 N N . LEU A 1 72 ? -18.285 10.301 12.253 1.00 96.62 72 LEU A N 1
ATOM 561 C CA . LEU A 1 72 ? -17.781 9.605 11.068 1.00 96.62 72 LEU A CA 1
ATOM 562 C C . LEU A 1 72 ? -17.852 8.087 11.262 1.00 96.62 72 LEU A C 1
ATOM 564 O O . LEU A 1 72 ? -17.251 7.539 12.188 1.00 96.62 72 LEU A O 1
ATOM 568 N N . LYS A 1 73 ? -18.541 7.390 10.357 1.00 96.38 73 LYS A N 1
ATOM 569 C CA . LYS A 1 73 ? -18.582 5.920 10.350 1.00 96.38 73 LYS A CA 1
ATOM 570 C C . LYS A 1 73 ? -17.240 5.342 9.883 1.00 96.38 73 LYS A C 1
ATOM 572 O O . LYS A 1 73 ? -16.469 6.009 9.194 1.00 96.38 73 LYS A O 1
ATOM 577 N N . VAL A 1 74 ? -16.942 4.113 10.301 1.00 97.06 74 VAL A N 1
ATOM 578 C CA . VAL A 1 74 ? -15.867 3.311 9.697 1.00 97.06 74 VAL A CA 1
ATOM 579 C C . VAL A 1 74 ? -16.472 2.526 8.545 1.00 97.06 74 VAL A C 1
ATOM 581 O O . VAL A 1 74 ? -17.520 1.903 8.717 1.00 97.06 74 VAL A O 1
ATOM 584 N N . ASP A 1 75 ? -15.830 2.568 7.384 1.00 95.94 75 ASP A N 1
ATOM 585 C CA . ASP A 1 75 ? -16.327 1.923 6.174 1.00 95.94 75 ASP A CA 1
ATOM 586 C C . ASP A 1 75 ? -15.215 1.206 5.389 1.00 95.94 75 ASP A C 1
ATOM 588 O O . ASP A 1 75 ? -14.083 1.041 5.849 1.00 95.94 75 ASP A O 1
ATOM 592 N N . GLN A 1 76 ? -15.552 0.726 4.193 1.00 94.94 76 GLN A N 1
ATOM 593 C CA . GLN A 1 76 ? -14.631 -0.039 3.351 1.00 94.94 76 GLN A CA 1
ATOM 594 C C . GLN A 1 76 ? -13.428 0.789 2.866 1.00 94.94 76 GLN A C 1
ATOM 596 O O . GLN A 1 76 ? -12.367 0.225 2.595 1.00 94.94 76 GLN A O 1
ATOM 601 N N . HIS A 1 77 ? -13.536 2.119 2.794 1.00 94.19 77 HIS A N 1
ATOM 602 C CA . HIS A 1 77 ? -12.419 2.982 2.403 1.00 94.19 77 HIS A CA 1
ATOM 603 C C . HIS A 1 77 ? -11.319 2.993 3.466 1.00 94.19 77 HIS A C 1
ATOM 605 O O . HIS A 1 77 ? -10.145 3.199 3.140 1.00 94.19 77 HIS A O 1
ATOM 611 N N . ASP A 1 78 ? -11.667 2.695 4.716 1.00 95.56 78 ASP A N 1
ATOM 612 C CA . ASP A 1 78 ? -10.721 2.661 5.826 1.00 95.56 78 ASP A CA 1
ATOM 613 C C . ASP A 1 78 ? -9.824 1.437 5.843 1.00 95.56 78 ASP A C 1
ATOM 615 O O . ASP A 1 78 ? -8.732 1.503 6.428 1.00 95.56 78 ASP A O 1
ATOM 619 N N . LEU A 1 79 ? -10.264 0.359 5.191 1.00 97.50 79 LEU A N 1
ATOM 620 C CA . LEU A 1 79 ? -9.523 -0.888 5.124 1.00 97.50 79 LEU A CA 1
ATOM 621 C C . LEU A 1 79 ? -8.137 -0.668 4.492 1.00 97.50 79 LEU A C 1
ATOM 623 O O . LEU A 1 79 ? -7.980 0.183 3.604 1.00 97.50 79 LEU A O 1
ATOM 627 N N . PRO A 1 80 ? -7.107 -1.404 4.934 1.00 97.06 80 PRO A N 1
ATOM 628 C CA . PRO A 1 80 ? -5.805 -1.419 4.274 1.00 97.06 80 PRO A CA 1
ATOM 629 C C . PRO A 1 80 ? -5.882 -1.890 2.814 1.00 97.06 80 PRO A C 1
ATOM 631 O O . PRO A 1 80 ? -6.875 -2.473 2.382 1.00 97.06 80 PRO A O 1
ATOM 634 N N . LEU A 1 81 ? -4.820 -1.636 2.044 1.00 97.00 81 LEU A N 1
ATOM 635 C CA . LEU A 1 81 ? -4.678 -2.240 0.715 1.00 97.00 81 LEU A CA 1
ATOM 636 C C . LEU A 1 81 ? -4.492 -3.753 0.857 1.00 97.00 81 LEU A C 1
ATOM 638 O O . LEU A 1 81 ? -3.803 -4.203 1.774 1.00 97.00 81 LEU A O 1
ATOM 642 N N . THR A 1 82 ? -5.060 -4.531 -0.064 1.00 96.62 82 THR A N 1
ATOM 643 C CA . THR A 1 82 ? -4.929 -5.990 -0.037 1.00 96.62 82 THR A CA 1
ATOM 644 C C . THR A 1 82 ? -3.467 -6.410 -0.264 1.00 96.62 82 THR A C 1
ATOM 646 O O . THR A 1 82 ? -2.904 -6.099 -1.321 1.00 96.62 82 THR A O 1
ATOM 649 N N . PRO A 1 83 ? -2.833 -7.137 0.682 1.00 95.88 83 PRO A N 1
ATOM 650 C CA . PRO A 1 83 ? -1.412 -7.487 0.593 1.00 95.88 83 PRO A CA 1
ATOM 651 C C . PRO A 1 83 ? -1.037 -8.304 -0.648 1.00 95.88 83 PRO A C 1
ATOM 653 O O . PRO A 1 83 ? 0.044 -8.103 -1.203 1.00 95.88 83 PRO A O 1
ATOM 656 N N . SER A 1 84 ? -1.933 -9.177 -1.123 1.00 95.50 84 SER A N 1
ATOM 657 C CA . SER A 1 84 ? -1.684 -10.021 -2.298 1.00 95.50 84 SER A CA 1
ATOM 658 C C . SER A 1 84 ? -1.478 -9.209 -3.580 1.00 95.50 84 SER A C 1
ATOM 660 O O . SER A 1 84 ? -0.624 -9.569 -4.384 1.00 95.50 84 SER A O 1
ATOM 662 N N . TYR A 1 85 ? -2.166 -8.074 -3.759 1.00 95.69 85 TYR A N 1
ATOM 663 C CA . TYR A 1 85 ? -1.917 -7.188 -4.902 1.00 95.69 85 TYR A CA 1
ATOM 664 C C . TYR A 1 85 ? -0.520 -6.557 -4.837 1.00 95.69 85 TYR A C 1
ATOM 666 O O . TYR A 1 85 ? 0.169 -6.456 -5.852 1.00 95.69 85 TYR A O 1
ATOM 674 N N . LEU A 1 86 ? -0.065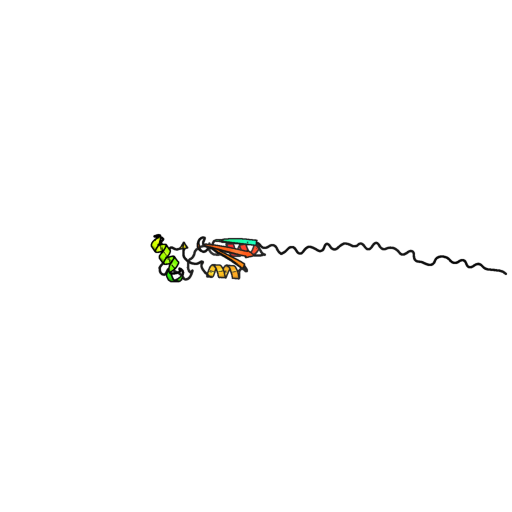 -6.161 -3.642 1.00 96.38 86 LEU A N 1
ATOM 675 C CA . LEU A 1 86 ? 1.283 -5.610 -3.461 1.00 96.38 86 LEU A CA 1
ATOM 676 C C . LEU A 1 86 ? 2.358 -6.662 -3.740 1.00 96.38 86 LEU A C 1
ATOM 678 O O . LEU A 1 86 ? 3.404 -6.341 -4.300 1.00 96.38 86 LEU A O 1
ATOM 682 N N . GLN A 1 87 ? 2.110 -7.910 -3.344 1.00 95.88 87 GLN A N 1
ATOM 683 C CA . GLN A 1 87 ? 2.997 -9.028 -3.634 1.00 95.88 87 GLN A CA 1
ATOM 684 C C . GLN A 1 87 ? 3.089 -9.291 -5.142 1.00 95.88 87 GLN A C 1
ATOM 686 O O . GLN A 1 87 ? 4.193 -9.278 -5.678 1.00 95.88 87 GLN A O 1
ATOM 691 N N . GLN A 1 88 ? 1.954 -9.404 -5.836 1.00 95.00 88 GLN A N 1
ATOM 692 C CA . GLN A 1 88 ? 1.923 -9.619 -7.287 1.00 95.00 88 GLN A CA 1
ATOM 693 C C . GLN A 1 88 ? 2.675 -8.517 -8.052 1.00 95.00 88 GLN A C 1
ATOM 695 O O . GLN A 1 88 ? 3.426 -8.801 -8.985 1.00 95.00 88 GLN A O 1
ATOM 700 N N . LEU A 1 89 ? 2.539 -7.247 -7.640 1.00 96.00 89 LEU A N 1
ATOM 701 C CA . LEU A 1 89 ? 3.302 -6.144 -8.239 1.00 96.00 89 LEU A CA 1
ATOM 702 C C . LEU A 1 89 ? 4.817 -6.359 -8.097 1.00 96.00 89 LEU A C 1
ATOM 704 O O . LEU A 1 89 ? 5.550 -6.190 -9.073 1.00 96.00 89 LEU A O 1
ATOM 708 N N . ARG A 1 90 ? 5.286 -6.763 -6.910 1.00 95.88 90 ARG A N 1
ATOM 709 C CA . ARG A 1 90 ? 6.711 -7.050 -6.677 1.00 95.88 90 ARG A CA 1
ATOM 710 C C . ARG A 1 90 ? 7.199 -8.244 -7.494 1.00 95.88 90 ARG A C 1
ATOM 712 O O . ARG A 1 90 ? 8.283 -8.169 -8.058 1.00 95.88 90 ARG A O 1
ATOM 719 N N . GLU A 1 91 ? 6.401 -9.303 -7.607 1.00 94.94 91 GLU A N 1
ATOM 720 C CA . GLU A 1 91 ? 6.730 -10.506 -8.392 1.00 94.94 91 GLU A CA 1
ATOM 721 C C . GLU A 1 91 ? 6.868 -10.213 -9.894 1.00 94.94 91 GLU A C 1
ATOM 723 O O . GLU A 1 91 ? 7.680 -10.825 -10.584 1.00 94.94 91 GLU A O 1
ATOM 728 N N . VAL A 1 92 ? 6.142 -9.213 -10.404 1.00 93.25 92 VAL A N 1
ATOM 729 C CA . VAL A 1 92 ? 6.292 -8.704 -11.780 1.00 93.25 92 VAL A CA 1
ATOM 730 C C . VAL A 1 92 ? 7.526 -7.793 -11.945 1.00 93.25 92 VAL A C 1
ATOM 732 O O . VAL A 1 92 ? 7.814 -7.315 -13.042 1.00 93.25 92 VAL A O 1
ATOM 735 N N . GLY A 1 93 ? 8.296 -7.576 -10.877 1.00 94.06 93 GLY A N 1
ATOM 736 C CA . GLY A 1 93 ? 9.510 -6.759 -10.876 1.00 94.06 93 GLY A CA 1
ATOM 737 C C . GLY A 1 93 ? 9.248 -5.270 -10.660 1.00 94.06 93 GLY A C 1
ATOM 738 O O . GLY A 1 93 ? 10.119 -4.448 -10.938 1.00 94.06 93 GLY A O 1
ATOM 739 N N . MET A 1 94 ? 8.054 -4.891 -10.191 1.00 96.75 94 MET A N 1
ATOM 740 C CA . MET A 1 94 ? 7.737 -3.492 -9.914 1.00 96.75 94 MET A CA 1
ATOM 741 C C . MET A 1 94 ? 8.276 -3.067 -8.551 1.00 96.75 94 MET A C 1
ATOM 743 O O . MET A 1 94 ? 8.018 -3.706 -7.527 1.00 96.75 94 MET A O 1
ATOM 747 N N . LYS A 1 95 ? 8.940 -1.913 -8.510 1.00 97.50 95 LYS A N 1
ATOM 748 C CA . LYS A 1 95 ? 9.300 -1.263 -7.250 1.00 97.50 95 LYS A CA 1
ATOM 749 C C . LYS A 1 95 ? 8.123 -0.431 -6.756 1.00 97.50 95 LYS A C 1
ATOM 751 O O . LYS A 1 95 ? 7.676 0.482 -7.441 1.00 97.50 95 LYS A O 1
ATOM 756 N N . ILE A 1 96 ? 7.627 -0.719 -5.557 1.00 97.75 96 ILE A N 1
ATOM 757 C CA . ILE A 1 96 ? 6.568 0.079 -4.925 1.00 97.75 96 ILE A CA 1
ATOM 758 C C . ILE A 1 96 ? 7.191 1.336 -4.311 1.00 97.75 96 ILE A C 1
ATOM 760 O O . ILE A 1 96 ? 8.043 1.236 -3.433 1.00 97.75 96 ILE A O 1
ATOM 764 N N . CYS A 1 97 ? 6.744 2.512 -4.751 1.00 98.06 97 CYS A N 1
ATOM 765 C CA . CYS A 1 97 ? 7.210 3.803 -4.239 1.00 98.06 97 CYS A CA 1
ATOM 766 C C . CYS A 1 97 ? 6.256 4.387 -3.201 1.00 98.06 97 CYS A C 1
ATOM 768 O O . CYS A 1 97 ? 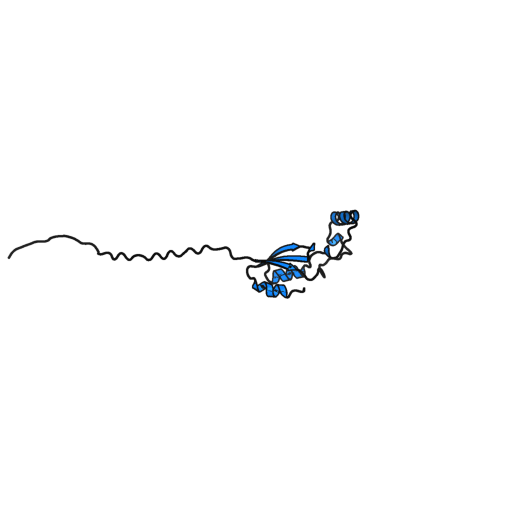6.687 4.837 -2.145 1.00 98.06 97 CYS A O 1
ATOM 770 N N . TYR A 1 98 ? 4.955 4.384 -3.504 1.00 97.94 98 TYR A N 1
ATOM 771 C CA . TYR A 1 98 ? 3.936 4.994 -2.651 1.00 97.94 98 TYR A CA 1
ATOM 772 C C . TYR A 1 98 ? 2.669 4.152 -2.639 1.00 97.94 98 TYR A C 1
ATOM 774 O O . TYR A 1 98 ? 2.316 3.523 -3.634 1.00 97.94 98 TYR A O 1
ATOM 782 N N . GLN A 1 99 ? 1.951 4.184 -1.522 1.00 97.62 99 GLN A N 1
ATOM 783 C CA . GLN A 1 99 ? 0.678 3.493 -1.349 1.00 97.62 99 GLN A CA 1
ATOM 784 C C . GLN A 1 99 ? -0.360 4.504 -0.866 1.00 97.62 99 GLN A C 1
ATOM 786 O O . GLN A 1 99 ? -0.141 5.194 0.127 1.00 97.62 99 GLN A O 1
ATOM 791 N N . SER A 1 100 ? -1.489 4.604 -1.564 1.00 96.62 100 SER A N 1
ATOM 792 C CA . SER A 1 100 ? -2.627 5.415 -1.142 1.00 96.62 100 SER A CA 1
ATOM 793 C C . SER A 1 100 ? -3.764 4.499 -0.733 1.00 96.62 100 SER A C 1
ATOM 795 O O . SER A 1 100 ? -4.496 3.977 -1.575 1.00 96.62 100 SER A O 1
ATOM 797 N N . LYS A 1 101 ? -3.918 4.336 0.584 1.00 95.38 101 LYS A N 1
ATOM 798 C CA . LYS A 1 101 ? -5.019 3.572 1.168 1.00 95.38 101 LYS A CA 1
ATOM 799 C C . LYS A 1 101 ? -6.367 4.119 0.702 1.00 95.38 101 LYS A C 1
ATOM 801 O O . LYS A 1 101 ? -7.190 3.359 0.213 1.00 95.38 101 LYS A O 1
ATOM 806 N N . TRP A 1 102 ? -6.589 5.424 0.832 1.00 94.25 102 TRP A N 1
ATOM 807 C CA . TRP A 1 102 ? -7.885 6.048 0.550 1.00 94.25 102 TRP A CA 1
ATOM 808 C C . TRP A 1 102 ? -8.298 5.947 -0.917 1.00 94.25 102 TRP A C 1
ATOM 810 O O . TRP A 1 102 ? -9.442 5.614 -1.195 1.00 94.25 102 TRP A O 1
ATOM 820 N N . ASN A 1 103 ? -7.357 6.128 -1.847 1.00 95.94 103 ASN A N 1
ATOM 821 C CA . ASN A 1 103 ? -7.659 6.064 -3.281 1.00 95.94 103 ASN A CA 1
ATOM 822 C C . ASN A 1 103 ? -7.545 4.644 -3.852 1.00 95.94 103 ASN A C 1
ATOM 824 O O . ASN A 1 103 ? -7.575 4.496 -5.067 1.00 95.94 103 ASN A O 1
ATOM 828 N N . ASN A 1 104 ? -7.305 3.631 -3.014 1.00 96.69 104 ASN A N 1
ATOM 829 C CA . ASN A 1 104 ? -7.026 2.255 -3.428 1.00 96.69 104 ASN A CA 1
ATOM 830 C C . ASN A 1 104 ? -5.980 2.145 -4.561 1.00 96.69 104 ASN A C 1
ATOM 832 O O . ASN A 1 104 ? -6.187 1.454 -5.557 1.00 96.69 104 ASN A O 1
ATOM 836 N N . THR A 1 105 ? -4.867 2.884 -4.448 1.00 97.00 105 THR A N 1
ATOM 837 C CA . THR A 1 105 ? -3.844 2.954 -5.511 1.00 97.00 105 THR A CA 1
ATOM 838 C C . THR A 1 105 ? -2.429 2.762 -4.988 1.00 97.00 105 THR A C 1
ATOM 840 O O . THR A 1 105 ? -2.116 3.082 -3.841 1.00 97.00 105 THR A O 1
ATOM 843 N N . VAL A 1 106 ? -1.547 2.302 -5.872 1.00 97.81 106 VAL A N 1
ATOM 844 C CA . VAL A 1 106 ? -0.110 2.145 -5.627 1.00 97.81 106 VAL A CA 1
ATOM 845 C C . VAL A 1 106 ? 0.654 2.866 -6.727 1.00 97.81 106 VAL A C 1
ATOM 847 O O . VAL A 1 106 ? 0.320 2.741 -7.901 1.00 97.81 106 VAL A O 1
ATOM 850 N N . VAL A 1 107 ? 1.680 3.631 -6.367 1.00 98.12 107 VAL A N 1
ATOM 851 C CA . VAL A 1 107 ? 2.641 4.156 -7.339 1.00 98.12 107 VAL A CA 1
ATOM 852 C C . VAL A 1 107 ? 3.802 3.185 -7.427 1.00 98.12 107 VAL A C 1
ATOM 854 O O . VAL A 1 107 ? 4.466 2.919 -6.422 1.00 98.12 107 VAL A O 1
ATOM 857 N N . VAL A 1 108 ? 4.040 2.683 -8.632 1.00 97.94 108 VAL A N 1
ATOM 858 C CA . VAL A 1 108 ? 5.130 1.763 -8.943 1.00 97.94 108 VAL A CA 1
ATOM 859 C C . VAL A 1 108 ? 6.135 2.391 -9.889 1.00 97.94 108 VAL A C 1
ATOM 861 O O . VAL A 1 108 ? 5.803 3.309 -10.637 1.00 97.94 108 VAL A O 1
ATOM 864 N N . GLU A 1 109 ? 7.351 1.873 -9.858 1.00 97.62 109 GLU A N 1
ATOM 865 C CA . GLU A 1 109 ? 8.488 2.321 -10.644 1.00 97.62 109 GLU A CA 1
ATOM 866 C C . GLU A 1 109 ? 9.084 1.155 -11.442 1.00 97.62 109 GLU A C 1
ATOM 868 O O . GLU A 1 109 ? 9.207 0.042 -10.924 1.00 97.62 109 GLU A O 1
ATOM 873 N N . THR A 1 110 ? 9.437 1.413 -12.705 1.00 96.44 110 THR A N 1
ATOM 874 C CA . THR A 1 110 ? 10.088 0.443 -13.600 1.00 96.44 110 THR A CA 1
ATOM 875 C C . THR A 1 110 ? 10.957 1.138 -14.651 1.00 96.44 110 THR A C 1
ATOM 877 O O . THR A 1 110 ? 10.621 2.224 -15.131 1.00 96.44 110 THR A O 1
ATOM 880 N N . ALA A 1 111 ? 12.064 0.502 -15.036 1.00 95.50 111 ALA A N 1
ATOM 881 C CA . ALA A 1 111 ? 12.845 0.879 -16.217 1.00 95.50 111 ALA A CA 1
ATOM 882 C C . ALA A 1 111 ? 12.241 0.292 -17.510 1.00 95.50 111 ALA A C 1
ATOM 884 O O . ALA A 1 111 ? 12.296 0.913 -18.570 1.00 95.50 111 ALA A O 1
ATOM 885 N N . ASP A 1 112 ? 11.608 -0.882 -17.411 1.00 94.31 112 ASP A N 1
ATOM 886 C CA . ASP A 1 112 ? 10.977 -1.595 -18.521 1.00 94.31 112 ASP A CA 1
ATOM 887 C C . ASP A 1 112 ? 9.455 -1.403 -18.487 1.00 94.31 112 ASP A C 1
ATOM 889 O O . ASP A 1 112 ? 8.732 -1.980 -17.665 1.00 94.31 112 ASP A O 1
ATOM 893 N N . THR A 1 113 ? 8.952 -0.581 -19.407 1.00 94.00 113 THR A N 1
ATOM 894 C CA . THR A 1 113 ? 7.517 -0.279 -19.513 1.00 94.00 113 THR A CA 1
ATOM 895 C C . THR A 1 113 ? 6.694 -1.456 -20.041 1.00 94.00 113 THR A C 1
ATOM 897 O O . THR A 1 113 ? 5.475 -1.485 -19.846 1.00 94.00 113 THR A O 1
ATOM 900 N N . THR A 1 114 ? 7.320 -2.469 -20.655 1.00 93.69 114 THR A N 1
ATOM 901 C CA . THR A 1 114 ? 6.605 -3.634 -21.197 1.00 93.69 114 THR A CA 1
ATOM 902 C C . THR A 1 114 ? 5.997 -4.507 -20.094 1.00 93.69 114 THR A C 1
ATOM 904 O O . THR A 1 114 ? 4.950 -5.128 -20.314 1.00 93.69 114 THR A O 1
ATOM 907 N N . GLN A 1 115 ? 6.558 -4.472 -18.876 1.00 93.00 115 GLN A N 1
ATOM 908 C CA . GLN A 1 115 ? 6.001 -5.148 -17.696 1.00 93.00 115 GLN A CA 1
ATOM 909 C C . GLN A 1 115 ? 4.595 -4.646 -17.336 1.00 93.00 115 GLN A C 1
ATOM 911 O O . GLN A 1 115 ? 3.785 -5.411 -16.809 1.00 93.00 115 GLN A O 1
ATOM 916 N N . MET A 1 116 ? 4.230 -3.411 -17.710 1.00 94.19 116 MET A N 1
ATOM 917 C CA . MET A 1 116 ? 2.884 -2.879 -17.462 1.00 94.19 116 MET A CA 1
ATOM 918 C C . MET A 1 116 ? 1.785 -3.658 -18.195 1.00 94.19 116 MET A C 1
ATOM 920 O O . MET A 1 116 ? 0.620 -3.588 -17.807 1.00 94.19 116 MET A O 1
ATOM 924 N N . ARG A 1 117 ? 2.122 -4.439 -19.231 1.00 93.25 117 ARG A N 1
ATOM 925 C CA . ARG A 1 117 ? 1.175 -5.365 -19.871 1.00 93.25 117 ARG A CA 1
ATOM 926 C C . ARG A 1 117 ? 0.755 -6.502 -18.934 1.00 93.25 117 ARG A C 1
ATOM 928 O O . ARG A 1 117 ? -0.380 -6.950 -19.034 1.00 93.25 117 ARG A O 1
ATOM 935 N N . LYS A 1 118 ? 1.637 -6.952 -18.033 1.00 92.81 118 LYS A N 1
ATOM 936 C CA . LYS A 1 118 ? 1.312 -7.941 -16.991 1.00 92.81 118 LYS A CA 1
ATOM 937 C C . LYS A 1 118 ? 0.487 -7.296 -15.878 1.00 92.81 118 LYS A C 1
ATOM 939 O O . LYS A 1 118 ? -0.546 -7.836 -15.515 1.00 92.81 118 LYS A O 1
ATOM 944 N N . VAL A 1 119 ? 0.886 -6.101 -15.430 1.00 93.12 119 VAL A N 1
ATOM 945 C CA . VAL A 1 119 ? 0.172 -5.345 -14.381 1.00 93.12 119 VAL A CA 1
ATOM 946 C C . VAL A 1 119 ? -1.281 -5.057 -14.773 1.00 93.12 119 VAL A C 1
ATOM 948 O O . VAL A 1 119 ? -2.175 -5.202 -13.952 1.00 93.12 119 VAL A O 1
ATOM 951 N N . ARG A 1 120 ? -1.545 -4.723 -16.043 1.00 90.88 120 ARG A N 1
ATOM 952 C CA . ARG A 1 120 ? -2.912 -4.514 -16.561 1.00 90.88 120 ARG A CA 1
ATOM 953 C C . ARG A 1 120 ? -3.813 -5.754 -16.530 1.00 90.88 120 ARG A C 1
ATOM 955 O O . ARG A 1 120 ? -5.009 -5.607 -16.727 1.00 90.88 120 ARG A O 1
ATOM 962 N N . ARG A 1 121 ? -3.252 -6.955 -16.355 1.00 87.12 121 ARG A N 1
ATOM 963 C CA . ARG A 1 121 ? -4.011 -8.214 -16.272 1.00 87.12 121 ARG A CA 1
ATOM 964 C C . ARG A 1 121 ? -4.358 -8.605 -14.839 1.00 87.12 121 ARG A C 1
ATOM 966 O O . ARG A 1 121 ? -5.039 -9.609 -14.654 1.00 87.12 121 ARG A O 1
ATOM 973 N N . PHE A 1 122 ? -3.852 -7.880 -13.841 1.00 82.94 122 PHE A N 1
ATOM 974 C CA . PHE A 1 122 ? -4.275 -8.100 -12.464 1.00 82.94 122 PHE A CA 1
ATOM 975 C C . PHE A 1 122 ? -5.773 -7.833 -12.335 1.00 82.94 122 PHE A C 1
ATOM 977 O O . PHE A 1 122 ? -6.307 -7.057 -13.131 1.00 82.94 122 PHE A O 1
ATOM 984 N N . PRO A 1 123 ? -6.446 -8.469 -11.360 1.00 70.50 123 PRO A N 1
ATOM 985 C CA . PRO A 1 123 ? -7.856 -8.217 -11.127 1.00 70.50 123 PRO A CA 1
ATOM 986 C C . PRO A 1 123 ? -8.092 -6.710 -10.996 1.00 70.50 123 PRO A C 1
ATOM 988 O O . PRO A 1 123 ? -7.388 -6.029 -10.241 1.00 70.50 123 PRO A O 1
ATOM 991 N N . SER A 1 124 ? -9.048 -6.226 -11.785 1.00 57.50 124 SER A N 1
ATOM 992 C CA . SER A 1 124 ? -9.557 -4.854 -11.854 1.00 57.50 124 SER A CA 1
ATOM 993 C C . SER A 1 124 ? -11.000 -4.807 -11.393 1.00 57.50 124 SER A C 1
ATOM 995 O O . SER A 1 124 ? -11.730 -5.754 -11.765 1.00 57.50 124 SER A O 1
#